Protein AF-A0A2T0SYQ5-F1 (afdb_monomer)

Organism: NCBI:txid1469603

Solvent-accessible surface area (backbone atoms only — not comparable to full-atom values): 5292 Å² total; per-residue (Å²): 134,86,67,86,49,45,34,37,33,46,30,86,87,78,72,41,77,43,77,44,59,75,76,46,78,71,37,50,60,45,49,51,48,41,43,69,75,60,68,23,70,67,52,51,50,54,38,45,76,72,69,50,64,65,79,74,46,73,48,74,56,79,84,60,78,91,69,67,53,82,81,38,54,57,63,46,59,51,60,62,65,68,74,78,124

Mean predicted aligned error: 8.31 Å

Radius of gyration: 14.22 Å; Cα contacts (8 Å, |Δi|>4): 83; chains: 1; bounding box: 29×28×38 Å

Secondary structure (DSSP, 8-state):
-----EEEEEETTTTEEEEE-TT-TTHHHHHHHHHHHTSSHHHHHHHHHTT--GGG-EEEE---GGG--TT-HHHHHHHHHTT--

pLDDT: mean 75.64, std 14.69, range [36.12, 96.12]

Structure (mmCIF, N/CA/C/O backbone):
data_AF-A0A2T0SYQ5-F1
#
_entry.id   AF-A0A2T0SYQ5-F1
#
loop_
_atom_site.group_PDB
_atom_site.id
_atom_site.type_symbol
_atom_site.label_atom_id
_atom_site.label_alt_id
_atom_site.label_comp_id
_atom_site.label_asym_id
_atom_site.label_entity_id
_atom_site.label_seq_id
_atom_site.pdbx_PDB_ins_code
_atom_site.Cartn_x
_atom_site.Cartn_y
_atom_site.Cartn_z
_atom_site.occupancy
_atom_site.B_iso_or_equiv
_atom_site.auth_seq_id
_atom_site.auth_comp_id
_atom_site.auth_asym_id
_atom_site.auth_atom_id
_atom_site.pdbx_PDB_model_num
ATOM 1 N N . MET A 1 1 ? -0.807 -18.148 -13.571 1.00 39.31 1 MET A N 1
ATOM 2 C CA . MET A 1 1 ? -0.823 -16.672 -13.621 1.00 39.31 1 MET A CA 1
ATOM 3 C C . MET A 1 1 ? 0.257 -16.176 -12.679 1.00 39.31 1 MET A C 1
ATOM 5 O O . MET A 1 1 ? 0.086 -16.275 -11.473 1.00 39.31 1 MET A O 1
ATOM 9 N N . THR A 1 2 ? 1.410 -15.785 -13.212 1.00 49.03 2 THR A N 1
ATOM 10 C CA . THR A 1 2 ? 2.525 -15.235 -12.432 1.00 49.03 2 THR A CA 1
ATOM 11 C C . THR A 1 2 ? 2.159 -13.818 -12.013 1.00 49.03 2 THR A C 1
ATOM 13 O O . THR A 1 2 ? 2.017 -12.917 -12.836 1.00 49.03 2 THR A O 1
ATOM 16 N N . ASP A 1 3 ? 1.887 -13.661 -10.725 1.00 58.19 3 ASP A N 1
ATOM 17 C CA . ASP A 1 3 ? 1.497 -12.400 -10.118 1.00 58.19 3 ASP A CA 1
ATOM 18 C C . ASP A 1 3 ? 2.736 -11.508 -10.009 1.00 58.19 3 ASP A C 1
ATOM 20 O O . ASP A 1 3 ? 3.521 -11.654 -9.084 1.00 58.19 3 ASP A O 1
ATOM 24 N N . ASN A 1 4 ? 2.966 -10.639 -10.993 1.00 65.00 4 ASN A N 1
ATOM 25 C CA . ASN A 1 4 ? 4.179 -9.813 -11.091 1.00 65.00 4 ASN A CA 1
ATOM 26 C C . ASN A 1 4 ? 4.002 -8.422 -10.454 1.00 65.00 4 ASN A C 1
ATOM 28 O O . ASN A 1 4 ? 4.665 -7.464 -10.849 1.00 65.00 4 ASN A O 1
ATOM 32 N N . LYS A 1 5 ? 3.067 -8.272 -9.511 1.00 70.88 5 LYS A N 1
ATOM 33 C CA . LYS A 1 5 ? 2.661 -6.965 -8.981 1.00 70.88 5 LYS A CA 1
ATOM 34 C C . LYS A 1 5 ? 3.105 -6.773 -7.535 1.00 70.88 5 LYS A C 1
ATOM 36 O O . LYS A 1 5 ? 3.013 -7.693 -6.722 1.00 70.88 5 LYS A O 1
ATOM 41 N N . LEU A 1 6 ? 3.539 -5.554 -7.198 1.00 78.94 6 LEU A N 1
ATOM 42 C CA . LEU A 1 6 ? 3.697 -5.158 -5.799 1.00 78.94 6 LEU A CA 1
ATOM 43 C C . LEU A 1 6 ? 2.323 -4.922 -5.194 1.00 78.94 6 LEU A C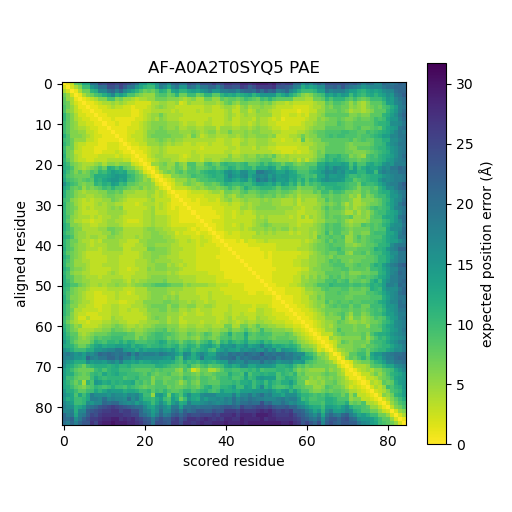 1
ATOM 45 O O . LEU A 1 6 ? 1.498 -4.188 -5.747 1.00 78.94 6 LEU A O 1
ATOM 49 N N . ARG A 1 7 ? 2.098 -5.528 -4.033 1.00 84.25 7 ARG A N 1
ATOM 50 C CA . ARG A 1 7 ? 0.855 -5.374 -3.287 1.00 84.25 7 ARG A CA 1
ATOM 51 C C . ARG A 1 7 ? 1.136 -4.932 -1.875 1.00 84.25 7 ARG A C 1
ATOM 53 O O . ARG A 1 7 ? 2.068 -5.425 -1.247 1.00 84.25 7 ARG A O 1
ATOM 60 N N . VAL A 1 8 ? 0.279 -4.069 -1.358 1.00 87.50 8 VAL A N 1
ATOM 61 C CA . VAL A 1 8 ? 0.270 -3.687 0.049 1.00 87.50 8 VAL A CA 1
ATOM 62 C C . VAL A 1 8 ? -1.119 -3.941 0.603 1.00 87.50 8 VAL A C 1
ATOM 64 O O . VAL A 1 8 ? -2.126 -3.566 0.004 1.00 87.50 8 VAL A O 1
ATOM 67 N N . LYS A 1 9 ? -1.177 -4.641 1.733 1.00 88.56 9 LYS A N 1
ATOM 68 C CA . LYS A 1 9 ? -2.425 -4.999 2.409 1.00 88.56 9 LYS A CA 1
ATOM 69 C C . LYS A 1 9 ? -2.265 -4.860 3.909 1.00 88.56 9 LYS A C 1
ATOM 71 O O . LYS A 1 9 ? -1.178 -5.098 4.431 1.00 88.56 9 LYS A O 1
ATOM 76 N N . TRP A 1 10 ? -3.351 -4.552 4.602 1.00 88.06 10 TRP A N 1
ATOM 77 C CA . TRP A 1 10 ? -3.348 -4.581 6.057 1.00 88.06 10 TRP A CA 1
ATOM 78 C C . TRP A 1 10 ? -3.058 -5.993 6.587 1.00 88.06 10 TRP A C 1
ATOM 80 O O . TRP A 1 10 ? -3.665 -6.985 6.164 1.00 88.06 10 TRP A O 1
ATOM 90 N N . SER A 1 11 ? -2.121 -6.095 7.523 1.00 87.06 11 SER A N 1
ATOM 91 C CA . SER A 1 11 ? -1.807 -7.315 8.252 1.00 87.06 11 SER A CA 1
ATOM 92 C C . SER A 1 11 ? -2.465 -7.272 9.619 1.00 87.06 11 SER A C 1
ATOM 94 O O . SER A 1 11 ? -2.079 -6.496 10.486 1.00 87.06 11 SER A O 1
ATOM 96 N N . LYS A 1 12 ? -3.409 -8.187 9.861 1.00 87.31 12 LYS A N 1
ATOM 97 C CA . LYS A 1 12 ? -4.010 -8.356 11.193 1.00 87.31 12 LYS A CA 1
ATOM 98 C C . LYS A 1 12 ? -2.979 -8.746 12.259 1.00 87.31 12 LYS A C 1
ATOM 100 O O . LYS A 1 12 ? -3.168 -8.419 13.423 1.00 87.31 12 LYS A O 1
ATOM 105 N N . ARG A 1 13 ? -1.913 -9.454 11.858 1.00 90.00 13 ARG A N 1
ATOM 106 C CA . ARG A 1 13 ? -0.858 -9.933 12.761 1.00 90.00 13 ARG A CA 1
ATOM 107 C C . ARG A 1 13 ? 0.065 -8.802 13.201 1.00 90.00 13 ARG A C 1
ATOM 109 O O . ARG A 1 13 ? 0.315 -8.667 14.388 1.00 90.00 13 ARG A O 1
ATOM 116 N N . GLU A 1 14 ? 0.531 -8.004 12.244 1.00 87.88 14 GLU A N 1
ATOM 117 C CA . GLU A 1 14 ? 1.453 -6.889 12.515 1.00 87.88 14 GLU A CA 1
ATOM 118 C C . GLU A 1 14 ? 0.711 -5.612 12.936 1.00 87.88 14 GLU A 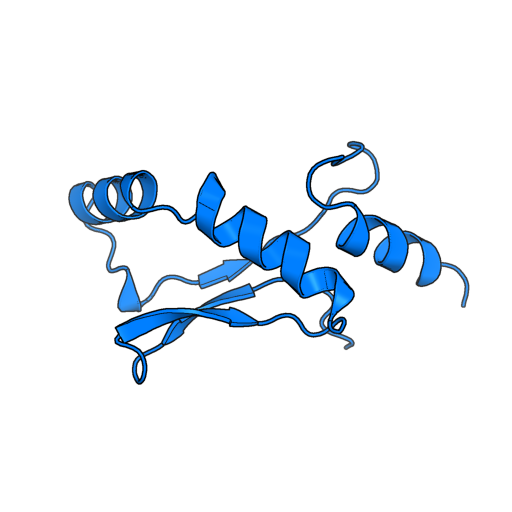C 1
ATOM 120 O O . GLU A 1 14 ? 1.332 -4.679 13.427 1.00 87.88 14 GLU A O 1
ATOM 125 N N . LYS A 1 15 ? -0.621 -5.575 12.753 1.00 86.81 15 LYS A N 1
ATOM 126 C CA . LYS A 1 15 ? -1.470 -4.383 12.914 1.00 86.81 15 LYS A CA 1
ATOM 127 C C . LYS A 1 15 ? -0.955 -3.189 12.100 1.00 86.81 15 LYS A C 1
ATOM 129 O O . LYS A 1 15 ? -1.007 -2.056 12.561 1.00 86.81 15 LYS A O 1
ATOM 134 N N . ASP A 1 16 ? -0.462 -3.477 10.898 1.00 87.19 16 ASP A N 1
ATOM 135 C CA . ASP A 1 16 ? 0.071 -2.487 9.964 1.00 87.19 16 ASP A CA 1
ATOM 136 C C . ASP A 1 16 ? -0.027 -2.996 8.517 1.00 87.19 16 ASP A C 1
ATOM 138 O O . ASP A 1 16 ? -0.263 -4.184 8.257 1.00 87.19 16 ASP A O 1
ATOM 142 N N . PHE A 1 17 ? 0.164 -2.105 7.552 1.00 88.00 17 PHE A N 1
ATOM 143 C CA . PHE A 1 17 ? 0.293 -2.441 6.147 1.00 88.00 17 PHE A CA 1
ATOM 144 C C . PHE A 1 17 ? 1.571 -3.240 5.877 1.00 88.00 17 PHE A C 1
ATOM 146 O O . PHE A 1 17 ? 2.685 -2.799 6.136 1.00 88.00 17 PHE A O 1
ATOM 153 N N . MET A 1 18 ? 1.402 -4.411 5.268 1.00 88.25 18 MET A N 1
ATOM 154 C CA . MET A 1 18 ? 2.487 -5.292 4.859 1.00 88.25 18 MET A CA 1
ATOM 155 C C . MET A 1 18 ? 2.557 -5.402 3.345 1.00 88.25 18 MET A C 1
ATOM 157 O O . MET A 1 18 ? 1.549 -5.567 2.651 1.00 88.25 18 MET A O 1
ATOM 161 N N . GLY A 1 19 ? 3.786 -5.331 2.847 1.00 85.62 19 GLY A N 1
ATOM 162 C CA . GLY A 1 19 ? 4.088 -5.445 1.436 1.00 85.62 19 GLY A CA 1
ATOM 163 C C . GLY A 1 19 ? 4.361 -6.878 1.022 1.00 85.62 19 GLY A C 1
ATOM 164 O O . GLY A 1 19 ? 5.049 -7.623 1.719 1.00 85.62 19 GLY A O 1
ATOM 165 N N . TYR A 1 20 ? 3.848 -7.252 -0.140 1.00 83.62 20 TYR A N 1
ATOM 166 C CA . TYR A 1 20 ? 4.153 -8.501 -0.809 1.00 83.62 20 TYR A CA 1
ATOM 167 C C . TYR A 1 20 ? 4.853 -8.206 -2.133 1.00 83.62 20 TYR A C 1
ATOM 169 O O . TYR A 1 20 ? 4.363 -7.419 -2.946 1.00 83.62 20 TYR A O 1
ATOM 177 N N . TYR A 1 21 ? 6.008 -8.841 -2.320 1.00 74.75 21 TYR A N 1
ATOM 178 C CA . TYR A 1 21 ? 6.875 -8.662 -3.474 1.00 74.75 21 TYR A CA 1
ATOM 179 C C . TYR A 1 21 ? 7.227 -10.038 -4.067 1.00 74.75 21 TYR A C 1
ATOM 181 O O . TYR A 1 21 ? 8.162 -10.703 -3.623 1.00 74.75 21 TYR A O 1
ATOM 189 N N . PRO A 1 22 ? 6.446 -10.515 -5.050 1.00 66.56 22 PRO A N 1
ATOM 190 C CA . PRO A 1 22 ? 6.610 -11.858 -5.614 1.00 66.56 22 PRO A CA 1
ATOM 191 C C . PRO A 1 22 ? 7.870 -12.021 -6.482 1.00 66.56 22 PRO A C 1
ATOM 193 O O . PRO A 1 22 ? 8.252 -13.141 -6.801 1.00 66.56 22 PRO A O 1
ATOM 196 N N . LEU A 1 23 ? 8.533 -10.920 -6.848 1.00 63.34 23 LEU A N 1
ATOM 197 C CA . LEU A 1 23 ? 9.609 -10.873 -7.847 1.00 63.34 23 LEU A CA 1
ATOM 198 C C . LEU A 1 23 ? 11.030 -10.873 -7.246 1.00 63.34 23 LEU A C 1
ATOM 200 O O . LEU A 1 23 ? 12.002 -10.533 -7.919 1.00 63.34 23 LEU A O 1
ATOM 204 N N . GLY A 1 24 ? 11.173 -11.260 -5.976 1.00 65.69 24 GLY A N 1
ATOM 205 C CA . GLY A 1 24 ? 12.473 -11.420 -5.317 1.00 65.69 24 GLY A CA 1
ATOM 206 C C . GLY A 1 24 ? 13.082 -10.126 -4.761 1.00 65.69 24 GLY A C 1
ATOM 207 O O . GLY A 1 24 ? 12.486 -9.049 -4.811 1.00 65.69 24 GLY A O 1
ATOM 208 N N . ILE A 1 25 ? 14.287 -10.253 -4.189 1.00 64.81 25 ILE A N 1
ATOM 209 C CA . ILE A 1 25 ? 14.950 -9.240 -3.339 1.00 64.81 25 ILE A CA 1
ATOM 210 C C . ILE A 1 25 ? 15.074 -7.871 -4.024 1.00 64.81 25 ILE A C 1
ATOM 212 O O . ILE A 1 25 ? 14.940 -6.850 -3.357 1.00 64.81 25 ILE A O 1
ATOM 216 N N . SER A 1 26 ? 15.264 -7.825 -5.344 1.00 65.38 26 SER A N 1
ATOM 217 C CA . SER A 1 26 ? 15.401 -6.569 -6.094 1.00 65.38 26 SER A CA 1
ATOM 218 C C . SER A 1 26 ? 14.155 -5.679 -6.009 1.00 65.38 26 SER A C 1
ATOM 220 O O . SER A 1 26 ? 14.281 -4.463 -5.918 1.00 65.38 26 SER A O 1
ATOM 222 N N . THR A 1 27 ? 12.961 -6.272 -5.925 1.00 70.19 27 THR A N 1
ATOM 223 C CA . THR A 1 27 ? 11.692 -5.527 -5.797 1.00 70.19 27 THR A CA 1
ATOM 224 C C . THR A 1 27 ? 11.392 -5.044 -4.374 1.00 70.19 27 THR A C 1
ATOM 226 O O . THR A 1 27 ? 1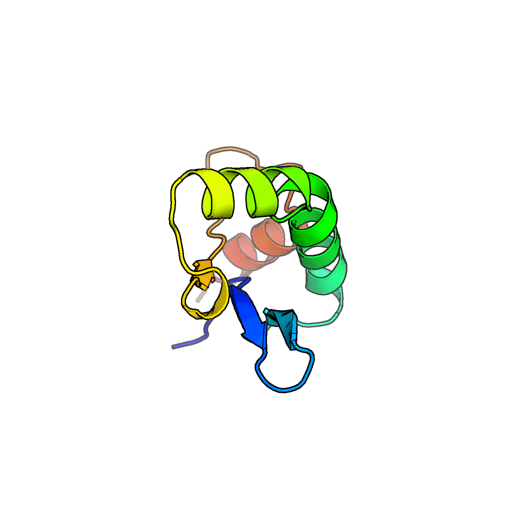0.432 -4.306 -4.148 1.00 70.19 27 THR A O 1
ATOM 229 N N . LYS A 1 28 ? 12.249 -5.387 -3.402 1.00 73.94 28 LYS A N 1
ATOM 230 C CA . LYS A 1 28 ? 12.174 -4.880 -2.024 1.00 73.94 28 LYS A CA 1
ATOM 231 C C . LYS A 1 28 ? 12.450 -3.375 -1.953 1.00 73.94 28 LYS A C 1
ATOM 233 O O . LYS A 1 28 ? 11.828 -2.691 -1.145 1.00 73.94 28 LYS A O 1
ATOM 238 N N . SER A 1 29 ? 13.346 -2.857 -2.794 1.00 75.81 29 SER A N 1
ATOM 239 C CA . SER A 1 29 ? 13.643 -1.418 -2.862 1.00 7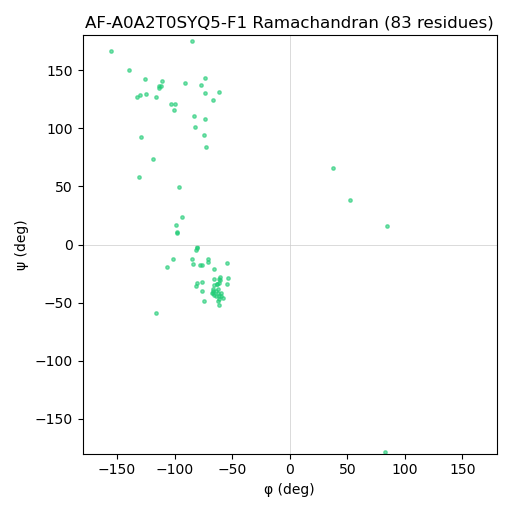5.81 29 SER A CA 1
ATOM 240 C C . SER A 1 29 ? 12.440 -0.619 -3.367 1.00 75.81 29 SER A C 1
ATOM 242 O O . SER A 1 29 ? 12.073 0.391 -2.768 1.00 75.81 29 SER A O 1
ATOM 244 N N . ASP A 1 30 ? 11.769 -1.128 -4.402 1.00 77.69 30 ASP A N 1
ATOM 245 C CA . ASP A 1 30 ? 10.532 -0.556 -4.945 1.00 77.69 30 ASP A CA 1
ATOM 246 C C . ASP A 1 30 ? 9.405 -0.574 -3.894 1.00 77.69 30 ASP A C 1
ATOM 248 O O . ASP A 1 30 ? 8.655 0.393 -3.747 1.00 77.69 30 ASP A O 1
ATOM 252 N N . LEU A 1 31 ? 9.328 -1.639 -3.088 1.00 80.94 31 LEU A N 1
ATOM 253 C CA . LEU A 1 31 ? 8.390 -1.715 -1.971 1.00 80.94 31 LEU A CA 1
ATOM 254 C C . LEU A 1 31 ? 8.713 -0.708 -0.854 1.00 80.94 31 LEU A C 1
ATOM 256 O O . LEU A 1 31 ? 7.804 -0.098 -0.295 1.00 80.94 31 LEU A O 1
ATOM 260 N N . HIS A 1 32 ? 9.991 -0.504 -0.533 1.00 81.25 32 HIS A N 1
ATOM 261 C CA . HIS A 1 32 ? 10.403 0.498 0.451 1.00 81.25 32 HIS A CA 1
ATOM 262 C C . HIS A 1 32 ? 10.027 1.915 -0.005 1.00 81.25 32 HIS A C 1
ATOM 264 O O . HIS A 1 32 ? 9.515 2.709 0.785 1.00 81.25 32 HIS A O 1
ATOM 270 N N . TYR A 1 33 ? 10.216 2.219 -1.294 1.00 81.31 33 TYR A N 1
ATOM 271 C CA . TYR A 1 33 ? 9.750 3.475 -1.879 1.00 81.31 33 TYR A CA 1
ATOM 272 C C . TYR A 1 33 ? 8.231 3.630 -1.747 1.00 81.31 33 TYR A C 1
ATOM 274 O O . TYR A 1 33 ? 7.760 4.694 -1.348 1.00 81.31 33 TYR A O 1
ATOM 282 N N . LEU A 1 34 ? 7.467 2.569 -2.025 1.00 83.25 34 LEU A N 1
ATOM 283 C CA . LEU A 1 34 ? 6.010 2.579 -1.910 1.00 83.25 34 LEU A CA 1
ATOM 284 C C . LEU A 1 34 ? 5.544 2.934 -0.491 1.00 83.25 34 LEU A C 1
ATOM 286 O O . LEU A 1 34 ? 4.674 3.788 -0.335 1.00 83.25 34 LEU A O 1
ATOM 290 N N . PHE A 1 35 ? 6.142 2.334 0.537 1.00 83.81 35 PHE A N 1
ATOM 291 C CA . PHE A 1 35 ? 5.800 2.641 1.928 1.00 83.81 35 PHE A CA 1
ATOM 292 C C . PHE A 1 35 ? 6.205 4.050 2.350 1.00 83.81 35 PHE A C 1
ATOM 294 O O . PHE A 1 35 ? 5.432 4.735 3.009 1.00 83.81 35 PHE A O 1
ATOM 301 N N . TRP A 1 36 ? 7.391 4.508 1.953 1.00 82.19 36 TRP A N 1
ATOM 302 C CA . TRP A 1 36 ? 7.874 5.819 2.381 1.00 82.19 36 TRP A CA 1
ATOM 303 C C . TRP A 1 36 ? 7.188 6.972 1.636 1.00 82.19 36 TRP A C 1
ATOM 305 O O . TRP A 1 36 ? 6.902 8.016 2.217 1.00 82.19 36 TRP A O 1
ATOM 315 N N . LYS A 1 37 ? 6.945 6.833 0.332 1.00 82.12 37 LYS A N 1
ATOM 316 C CA . LYS A 1 37 ? 6.520 7.963 -0.509 1.00 82.12 37 LYS A CA 1
ATOM 317 C C . LYS A 1 37 ? 5.059 7.942 -0.918 1.00 82.12 37 LYS A C 1
ATOM 319 O O . LYS A 1 37 ? 4.569 8.987 -1.328 1.00 82.12 37 LYS A O 1
ATOM 324 N N . VAL A 1 38 ? 4.390 6.794 -0.849 1.00 82.50 38 VAL A N 1
ATOM 325 C CA . VAL A 1 38 ? 3.000 6.665 -1.304 1.00 82.50 38 VAL A CA 1
ATOM 326 C C . VAL A 1 38 ? 2.089 6.315 -0.137 1.00 82.50 38 VAL A C 1
ATOM 328 O O . VAL A 1 38 ? 1.196 7.085 0.170 1.00 82.50 38 VAL A O 1
ATOM 331 N N . ILE A 1 39 ? 2.327 5.192 0.545 1.00 85.50 39 ILE A N 1
ATOM 332 C CA . ILE A 1 39 ? 1.488 4.700 1.655 1.00 85.50 39 ILE A CA 1
ATOM 333 C C . ILE A 1 39 ? 2.084 5.144 2.999 1.00 85.50 39 ILE A C 1
ATOM 335 O O . ILE A 1 39 ? 2.310 4.337 3.909 1.00 85.50 39 ILE A O 1
ATOM 339 N N . ASN A 1 40 ? 2.384 6.439 3.081 1.00 86.62 40 ASN A N 1
ATOM 340 C CA . ASN A 1 40 ? 2.950 7.085 4.259 1.00 86.62 40 ASN A CA 1
ATOM 341 C C . ASN A 1 40 ? 1.857 7.494 5.260 1.00 86.62 40 ASN A C 1
ATOM 343 O O . ASN A 1 40 ? 0.663 7.346 4.991 1.00 86.62 40 ASN A O 1
ATOM 347 N N . ASP A 1 41 ? 2.274 8.006 6.415 1.00 88.50 41 ASP A N 1
ATOM 348 C CA . ASP A 1 41 ? 1.359 8.379 7.498 1.00 88.50 41 ASP A CA 1
ATOM 349 C C . ASP A 1 41 ? 0.394 9.502 7.101 1.00 88.50 41 ASP A C 1
ATOM 351 O O . ASP A 1 41 ? -0.769 9.465 7.497 1.00 88.50 41 ASP A O 1
ATOM 355 N N . ASP A 1 42 ? 0.831 10.439 6.254 1.00 91.12 42 ASP A N 1
ATOM 356 C 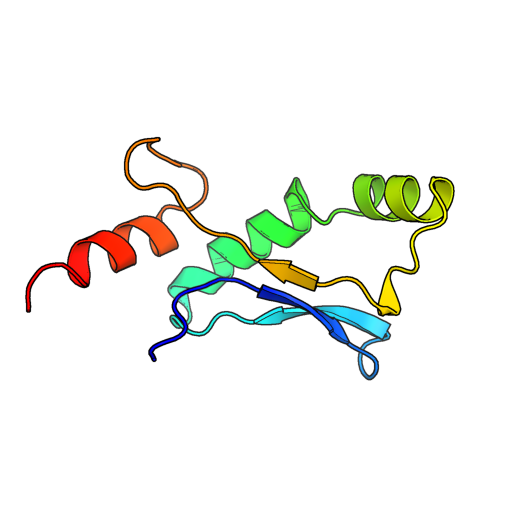CA . ASP A 1 42 ? -0.019 11.526 5.758 1.00 91.12 42 ASP A CA 1
ATOM 357 C C . ASP A 1 42 ? -1.202 10.984 4.946 1.00 91.12 42 ASP A C 1
ATOM 359 O O . ASP A 1 42 ? -2.350 11.333 5.221 1.00 91.12 42 ASP A O 1
ATOM 363 N N . LEU A 1 43 ? -0.947 10.074 3.995 1.00 89.62 43 LEU A N 1
ATOM 364 C CA . LEU A 1 43 ? -2.014 9.447 3.212 1.00 89.62 43 LEU A CA 1
ATOM 365 C C . LEU A 1 43 ? -2.939 8.610 4.103 1.00 89.62 43 LEU A C 1
ATOM 367 O O . LEU A 1 43 ? -4.152 8.606 3.904 1.00 89.62 43 LEU A O 1
ATOM 371 N N . ARG A 1 44 ? -2.386 7.878 5.076 1.00 89.25 44 ARG A N 1
ATOM 372 C CA . ARG A 1 44 ? -3.188 7.056 5.999 1.00 89.25 44 ARG A CA 1
ATOM 373 C C . ARG A 1 44 ? -4.143 7.926 6.806 1.00 89.25 44 ARG A C 1
ATOM 375 O O . ARG A 1 44 ? -5.332 7.627 6.845 1.00 89.25 44 ARG A O 1
ATOM 382 N N . LYS A 1 45 ? -3.633 9.023 7.364 1.00 92.56 45 LYS A N 1
ATOM 383 C CA . LYS A 1 45 ? -4.428 9.991 8.114 1.00 92.56 45 LYS A CA 1
ATOM 384 C C . LYS A 1 45 ? -5.506 10.626 7.239 1.00 92.56 45 LYS A C 1
ATOM 386 O O . LYS A 1 45 ? -6.657 10.694 7.648 1.00 92.56 45 LYS A O 1
ATOM 391 N N . GLU A 1 46 ? -5.163 11.018 6.013 1.00 94.00 46 GLU A N 1
ATOM 392 C CA . GLU A 1 46 ? -6.131 11.564 5.057 1.00 94.00 46 GLU A CA 1
ATOM 393 C C . GLU A 1 46 ? -7.259 10.564 4.744 1.00 94.00 46 GLU A C 1
ATOM 395 O O . GLU A 1 46 ? -8.431 10.935 4.662 1.00 94.00 46 GLU A O 1
ATOM 400 N N . LEU A 1 47 ? -6.930 9.282 4.568 1.00 90.81 47 LEU A N 1
ATOM 401 C CA . LEU A 1 47 ? -7.920 8.233 4.320 1.00 90.81 47 LEU A CA 1
ATOM 402 C C . LEU A 1 47 ? -8.827 8.010 5.539 1.00 90.81 47 LEU A C 1
ATOM 404 O O . LEU A 1 47 ? -10.041 7.891 5.374 1.00 90.81 47 LEU A O 1
ATOM 408 N N . GLU A 1 48 ? -8.274 8.005 6.749 1.00 92.31 48 GLU A N 1
ATOM 409 C CA . GLU A 1 48 ? -9.062 7.910 7.984 1.00 92.31 48 GLU A CA 1
ATOM 410 C C . GLU A 1 48 ? -9.986 9.119 8.172 1.00 92.31 48 GLU A C 1
ATOM 412 O O . GLU A 1 48 ? -11.168 8.944 8.461 1.00 92.31 48 GLU A O 1
ATOM 417 N N . GLU A 1 49 ? -9.493 10.340 7.934 1.00 96.12 49 GLU A N 1
ATOM 418 C CA . GLU A 1 49 ? -10.288 11.577 7.995 1.00 96.12 49 GLU A CA 1
ATOM 419 C C . GLU A 1 49 ? -11.447 11.573 6.987 1.00 96.12 49 GLU A C 1
ATOM 421 O O . GLU A 1 49 ? -12.516 12.126 7.247 1.00 96.12 49 GLU A O 1
ATOM 426 N N . ARG A 1 50 ? -11.265 10.899 5.848 1.00 95.06 50 ARG A N 1
ATOM 427 C CA . ARG A 1 50 ? -12.310 10.678 4.838 1.00 95.06 50 ARG A CA 1
ATOM 428 C C . ARG A 1 50 ? -13.265 9.526 5.187 1.00 95.06 50 ARG A C 1
ATOM 430 O O . ARG A 1 50 ? -14.199 9.277 4.425 1.00 95.06 50 ARG A O 1
ATOM 437 N N . GLY A 1 51 ? -13.053 8.831 6.305 1.00 94.75 51 GLY A N 1
ATOM 438 C CA . GLY A 1 51 ? -13.900 7.739 6.789 1.00 94.75 51 GLY A CA 1
ATOM 439 C C . GLY A 1 51 ? -13.591 6.365 6.188 1.00 94.75 51 GLY A C 1
ATOM 440 O O . GLY A 1 51 ? -14.425 5.464 6.284 1.00 94.75 51 GLY A O 1
ATOM 441 N N . TYR A 1 52 ? -12.428 6.178 5.555 1.00 91.69 52 TYR A N 1
ATOM 442 C CA . TYR A 1 52 ? -12.014 4.861 5.067 1.00 91.69 52 TYR A CA 1
ATOM 443 C C . TYR A 1 52 ? -11.503 3.979 6.210 1.00 91.69 52 TYR A C 1
ATOM 445 O O . TYR A 1 52 ? -10.691 4.400 7.030 1.00 91.69 52 TYR A O 1
ATOM 453 N N . ASP A 1 53 ? -11.908 2.708 6.211 1.00 92.31 53 ASP A N 1
ATOM 454 C CA . ASP A 1 53 ? -11.346 1.696 7.106 1.00 92.31 53 ASP A CA 1
ATOM 455 C C . ASP A 1 53 ? -10.038 1.142 6.522 1.00 92.31 53 ASP A C 1
ATOM 457 O O . ASP A 1 53 ? -10.054 0.272 5.640 1.00 92.31 53 ASP A O 1
ATOM 461 N N . LEU A 1 54 ? -8.901 1.615 7.047 1.00 88.19 54 LEU A N 1
ATOM 462 C CA . LEU A 1 54 ? -7.561 1.183 6.631 1.00 88.19 54 LEU A CA 1
ATOM 463 C C . LEU A 1 54 ? -7.372 -0.339 6.687 1.00 88.19 54 LEU A C 1
ATOM 465 O O . LEU A 1 54 ? -6.623 -0.896 5.881 1.00 88.19 54 LEU A O 1
ATOM 469 N N . THR A 1 55 ? -8.076 -1.036 7.585 1.00 90.94 55 THR A N 1
ATOM 470 C CA . THR A 1 55 ? -7.930 -2.485 7.775 1.00 90.94 55 THR A CA 1
ATOM 471 C C . THR A 1 55 ? -8.494 -3.309 6.617 1.00 90.94 55 THR A C 1
ATOM 473 O O . THR A 1 55 ? -8.178 -4.496 6.471 1.00 90.94 55 THR A O 1
ATOM 476 N N . THR A 1 56 ? -9.301 -2.675 5.765 1.00 88.94 56 THR A N 1
ATOM 477 C CA . THR A 1 56 ? -9.931 -3.293 4.592 1.00 88.94 56 THR A CA 1
ATOM 478 C C . THR A 1 56 ? -9.224 -2.946 3.282 1.00 88.94 56 THR A C 1
ATOM 480 O O . THR A 1 56 ? -9.459 -3.607 2.263 1.00 88.94 56 THR A O 1
ATOM 483 N N . LEU A 1 57 ? -8.325 -1.955 3.299 1.00 86.12 57 LEU A N 1
ATOM 484 C CA . LEU A 1 57 ? -7.693 -1.426 2.096 1.00 86.12 57 LEU A CA 1
ATOM 485 C C . LEU A 1 57 ? -6.646 -2.380 1.511 1.00 86.12 57 LEU A C 1
ATOM 487 O O . LEU A 1 57 ? -5.878 -3.055 2.208 1.00 86.12 57 LEU A O 1
ATOM 491 N N . LYS A 1 58 ? -6.608 -2.400 0.177 1.00 86.50 58 LYS A N 1
ATOM 492 C CA . LYS A 1 58 ? -5.633 -3.135 -0.629 1.00 86.50 58 LYS A CA 1
ATOM 493 C C . LYS A 1 58 ? -5.104 -2.207 -1.708 1.00 86.50 58 LYS A C 1
ATOM 495 O O . LYS A 1 58 ? -5.883 -1.650 -2.476 1.00 86.50 58 LYS A O 1
ATOM 500 N N . PHE A 1 59 ? -3.788 -2.095 -1.785 1.00 84.00 59 PHE A N 1
ATOM 501 C CA . PHE A 1 59 ? -3.100 -1.312 -2.799 1.00 84.00 59 PHE A CA 1
ATOM 502 C C . PHE A 1 59 ? -2.341 -2.248 -3.728 1.00 84.00 59 PHE A C 1
ATOM 504 O O . PHE A 1 59 ? -1.682 -3.193 -3.285 1.00 84.00 59 PHE A O 1
ATOM 511 N N . GLU A 1 60 ? -2.424 -1.972 -5.021 1.00 83.12 60 GLU A N 1
ATOM 512 C CA . GLU A 1 60 ? -1.689 -2.688 -6.052 1.00 83.12 60 GLU A CA 1
ATOM 513 C C . GLU A 1 60 ? -0.987 -1.674 -6.947 1.00 83.12 60 GLU A C 1
ATOM 515 O O . GLU A 1 60 ? -1.609 -0.735 -7.444 1.00 83.12 60 GLU A O 1
ATOM 520 N N . VAL A 1 61 ? 0.313 -1.867 -7.153 1.00 77.62 61 VAL A N 1
ATOM 521 C CA . VAL A 1 61 ? 1.096 -1.027 -8.058 1.00 77.62 61 VAL A CA 1
ATOM 522 C C . VAL A 1 61 ? 1.256 -1.760 -9.373 1.00 77.62 61 VAL A C 1
ATOM 524 O O . VAL A 1 61 ? 1.817 -2.856 -9.429 1.00 77.62 61 VAL A O 1
ATOM 527 N N . THR A 1 62 ? 0.780 -1.119 -10.436 1.00 72.00 62 THR A N 1
ATOM 528 C CA . THR A 1 62 ? 1.055 -1.525 -11.812 1.00 72.00 62 THR A CA 1
ATOM 529 C C . THR A 1 62 ? 1.892 -0.439 -12.465 1.00 72.00 62 THR A C 1
ATOM 531 O O . THR A 1 62 ? 1.623 0.751 -12.306 1.00 72.00 62 THR A O 1
ATOM 534 N N . VAL A 1 63 ? 2.933 -0.858 -13.168 1.00 70.38 63 VAL A N 1
ATOM 535 C CA . VAL A 1 63 ? 3.904 0.035 -13.784 1.00 70.38 63 VAL A CA 1
ATOM 536 C C . VAL A 1 63 ? 3.595 0.097 -15.270 1.00 70.38 63 VAL A C 1
ATOM 538 O O . VAL A 1 63 ? 3.567 -0.936 -15.931 1.00 70.38 63 VAL A O 1
ATOM 541 N N . ASP A 1 64 ? 3.322 1.294 -15.783 1.00 69.56 64 ASP A N 1
ATOM 542 C CA . ASP A 1 64 ? 3.122 1.508 -17.215 1.00 69.56 64 ASP A CA 1
ATOM 543 C C . ASP A 1 64 ? 4.495 1.675 -17.890 1.00 69.56 64 ASP A C 1
ATOM 545 O O . ASP A 1 64 ? 5.167 2.688 -17.655 1.00 69.56 64 ASP A O 1
ATOM 549 N N . PRO A 1 65 ? 4.945 0.708 -18.714 1.00 64.75 65 PRO A N 1
ATOM 550 C CA . PRO A 1 65 ? 6.274 0.743 -19.315 1.00 64.75 65 PRO A CA 1
ATOM 551 C C . PRO A 1 65 ? 6.444 1.902 -20.307 1.00 64.75 65 PRO A C 1
ATOM 553 O O . PRO A 1 65 ? 7.568 2.340 -20.550 1.00 64.75 65 PRO A O 1
ATOM 556 N N . THR A 1 66 ? 5.347 2.449 -20.841 1.00 66.06 66 THR A N 1
ATOM 557 C CA . THR A 1 66 ? 5.384 3.570 -21.793 1.00 66.06 66 THR A CA 1
ATOM 558 C C . THR A 1 66 ? 5.667 4.914 -21.121 1.00 66.06 66 THR A C 1
ATOM 560 O O . THR A 1 66 ? 6.098 5.857 -21.782 1.00 66.06 66 THR A O 1
ATOM 563 N N . LYS A 1 67 ? 5.485 5.008 -19.796 1.00 64.12 67 LYS A N 1
ATOM 564 C CA . LYS A 1 67 ? 5.584 6.265 -19.037 1.00 64.12 67 LYS A CA 1
ATOM 565 C C . LYS A 1 67 ? 6.928 6.486 -18.340 1.00 64.12 67 LYS A C 1
ATOM 567 O O . LYS A 1 67 ? 7.017 7.391 -17.519 1.00 64.12 67 LYS A O 1
ATOM 572 N N . ARG A 1 68 ? 7.954 5.671 -18.641 1.00 55.72 68 ARG A N 1
ATOM 573 C CA . ARG A 1 68 ? 9.283 5.687 -17.983 1.00 55.72 68 ARG A CA 1
ATOM 574 C C . ARG A 1 68 ? 9.21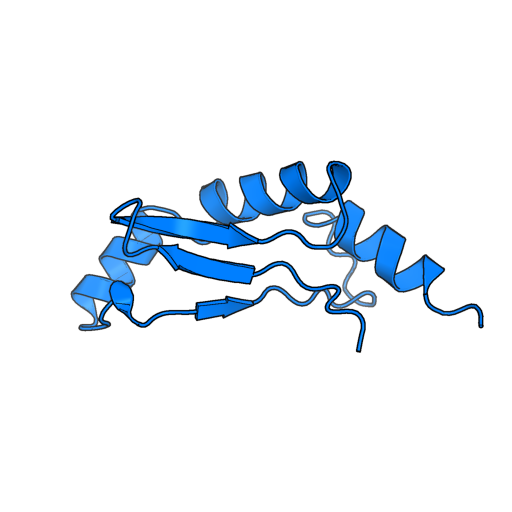3 5.964 -16.469 1.00 55.72 68 ARG A C 1
ATOM 576 O O . ARG A 1 68 ? 9.653 7.012 -16.001 1.00 55.72 68 ARG A O 1
ATOM 583 N N . PRO A 1 69 ? 8.625 5.067 -15.671 1.00 61.94 69 PRO A N 1
ATOM 584 C CA . PRO A 1 69 ? 8.604 5.245 -14.227 1.00 61.94 69 PRO A CA 1
ATOM 585 C C . PRO A 1 69 ? 9.995 4.993 -13.629 1.00 61.94 69 PRO A C 1
ATOM 587 O O . PRO A 1 69 ? 10.264 3.929 -13.080 1.00 61.94 69 PRO A O 1
ATOM 590 N N . A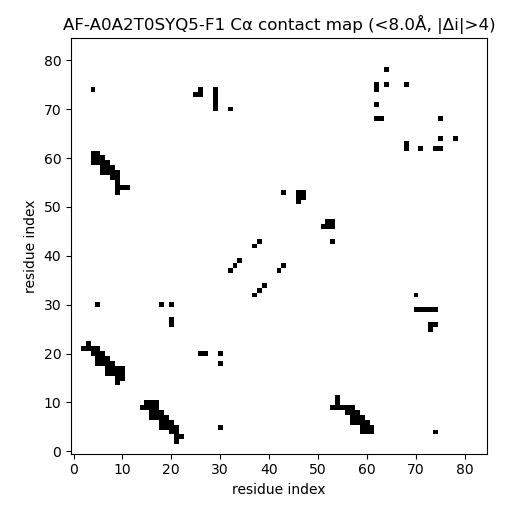SP A 1 70 ? 10.858 6.012 -13.650 1.00 64.25 70 ASP A N 1
ATOM 591 C CA . ASP A 1 70 ? 12.194 6.006 -13.022 1.00 64.25 70 ASP A CA 1
ATOM 592 C C . ASP A 1 70 ? 12.154 5.637 -11.522 1.00 64.25 70 ASP A C 1
ATOM 594 O O . ASP A 1 70 ? 13.165 5.298 -10.913 1.00 64.25 70 ASP A O 1
ATOM 598 N N . ARG A 1 71 ? 10.961 5.698 -10.917 1.00 66.44 71 ARG A N 1
ATOM 599 C CA . ARG A 1 71 ? 10.673 5.418 -9.504 1.00 66.44 71 ARG A CA 1
ATOM 600 C C . ARG A 1 71 ? 10.459 3.933 -9.183 1.00 66.44 71 ARG A C 1
ATOM 602 O O . ARG A 1 71 ? 10.523 3.580 -8.013 1.00 66.44 71 ARG A O 1
ATOM 609 N N . PHE A 1 72 ? 10.205 3.089 -10.188 1.00 69.00 72 PHE A N 1
ATOM 610 C CA . PHE A 1 72 ? 10.026 1.635 -10.033 1.00 69.00 72 PHE A CA 1
ATOM 611 C C . PHE A 1 72 ? 10.879 0.856 -11.051 1.00 69.00 72 PHE A C 1
ATOM 613 O O . PHE A 1 72 ? 10.349 0.109 -11.885 1.00 69.00 72 PHE A O 1
ATOM 620 N N . PRO A 1 73 ? 12.210 1.054 -11.041 1.00 65.56 73 PRO A N 1
ATOM 621 C CA . PRO A 1 73 ? 13.095 0.545 -12.083 1.00 65.56 73 PRO A CA 1
ATOM 622 C C . PRO A 1 73 ? 13.153 -0.988 -12.117 1.00 65.56 73 PRO A C 1
ATOM 624 O O . PRO A 1 73 ? 13.333 -1.571 -13.187 1.00 65.56 73 PRO A O 1
ATOM 627 N N . THR A 1 74 ? 12.967 -1.665 -10.976 1.00 67.25 74 THR A N 1
ATOM 628 C CA . THR A 1 74 ? 13.072 -3.132 -10.924 1.00 67.25 74 THR A CA 1
ATOM 629 C C . THR A 1 74 ? 11.807 -3.830 -11.418 1.00 67.25 74 THR A C 1
ATOM 631 O O . THR A 1 74 ? 11.902 -4.866 -12.079 1.00 67.25 74 THR A O 1
ATOM 634 N N . LEU A 1 75 ? 10.634 -3.229 -11.196 1.00 67.94 75 LEU A N 1
ATOM 635 C CA . LEU A 1 75 ? 9.375 -3.679 -11.797 1.00 67.94 75 LEU A CA 1
ATOM 636 C C . LEU A 1 75 ? 9.349 -3.499 -13.326 1.00 67.94 75 LEU A C 1
ATOM 638 O O . LEU A 1 75 ? 8.865 -4.375 -14.042 1.00 67.94 75 LEU A O 1
ATOM 642 N N . LEU A 1 76 ? 9.917 -2.400 -13.833 1.00 64.31 76 LEU A N 1
ATOM 643 C CA . LEU A 1 76 ? 10.080 -2.129 -15.270 1.00 64.31 76 LEU A CA 1
ATOM 644 C C . LEU A 1 76 ? 10.952 -3.175 -15.974 1.00 64.31 76 LEU A C 1
ATOM 646 O O . LEU A 1 76 ? 10.531 -3.751 -16.976 1.00 64.31 76 LEU A O 1
ATOM 650 N N . ALA A 1 77 ? 12.149 -3.437 -15.434 1.00 61.22 77 ALA A N 1
ATOM 651 C CA . ALA A 1 77 ? 13.127 -4.353 -16.028 1.00 61.22 77 ALA A CA 1
ATOM 652 C C . ALA A 1 77 ? 12.598 -5.796 -16.161 1.00 61.22 77 ALA A C 1
ATOM 654 O O . ALA A 1 77 ? 12.999 -6.548 -17.049 1.00 61.22 77 ALA A O 1
ATOM 655 N N . GLN A 1 78 ? 11.673 -6.190 -15.284 1.00 59.31 78 GLN A N 1
ATOM 656 C CA . GLN A 1 78 ? 11.018 -7.498 -15.314 1.00 59.31 78 GLN A CA 1
ATOM 657 C C . GLN A 1 78 ? 9.859 -7.543 -16.325 1.00 59.31 78 GLN A C 1
ATOM 659 O O . GLN A 1 78 ? 9.678 -8.559 -16.996 1.00 59.31 78 GLN A O 1
ATOM 664 N N . SER A 1 79 ? 9.114 -6.442 -16.499 1.00 56.59 79 SER A N 1
ATOM 665 C CA . SER A 1 79 ? 8.052 -6.345 -17.514 1.00 56.59 79 SER A CA 1
ATOM 666 C C . SER A 1 79 ? 8.594 -6.474 -18.940 1.00 56.59 79 SER A C 1
ATOM 668 O O . SER A 1 79 ? 7.918 -7.035 -19.798 1.00 56.59 79 SER A O 1
ATOM 670 N N . THR A 1 80 ? 9.807 -5.981 -19.204 1.00 52.78 80 THR A N 1
ATOM 671 C CA . THR A 1 80 ? 10.461 -6.085 -20.520 1.00 52.78 80 THR A CA 1
ATOM 672 C C . THR A 1 80 ? 11.028 -7.480 -20.790 1.00 52.78 80 THR A C 1
ATOM 674 O O . THR A 1 80 ? 10.986 -7.947 -21.924 1.00 52.78 80 THR A O 1
ATOM 677 N N . ASN A 1 81 ? 11.493 -8.190 -19.756 1.00 51.19 81 ASN A N 1
ATOM 678 C CA . ASN A 1 81 ? 12.045 -9.546 -19.892 1.00 51.19 81 ASN A CA 1
ATOM 679 C C . ASN A 1 81 ? 10.970 -10.639 -20.040 1.00 51.19 81 ASN A C 1
ATOM 681 O O . ASN A 1 81 ? 11.274 -11.739 -20.495 1.00 51.19 81 ASN A O 1
ATOM 685 N N . GLY A 1 82 ? 9.713 -10.348 -19.689 1.00 47.06 82 GLY A N 1
ATOM 686 C CA . GLY A 1 82 ? 8.573 -11.250 -19.889 1.00 47.06 82 GLY A CA 1
ATOM 687 C C . GLY A 1 82 ? 7.972 -11.236 -21.300 1.00 47.06 82 GLY A C 1
ATOM 688 O O . GLY A 1 82 ? 7.073 -12.027 -21.561 1.00 47.06 82 GLY A O 1
ATOM 689 N N . SER A 1 83 ? 8.443 -10.362 -22.201 1.00 43.50 83 SER A N 1
ATOM 690 C CA . SER A 1 83 ? 7.869 -10.179 -23.546 1.00 43.50 83 SER A CA 1
ATOM 691 C C . SER A 1 83 ? 8.599 -10.942 -24.665 1.00 43.50 83 SER A C 1
ATOM 693 O O . SER A 1 83 ? 8.295 -10.727 -25.834 1.00 43.50 83 SER A O 1
ATOM 695 N N . ASN A 1 84 ? 9.531 -11.839 -24.320 1.00 39.75 84 ASN A N 1
ATOM 696 C 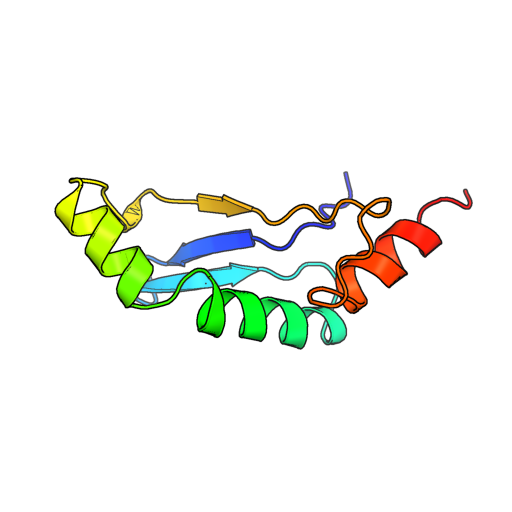CA . ASN A 1 84 ? 10.157 -12.789 -25.246 1.00 39.75 84 ASN A CA 1
ATOM 697 C C . ASN A 1 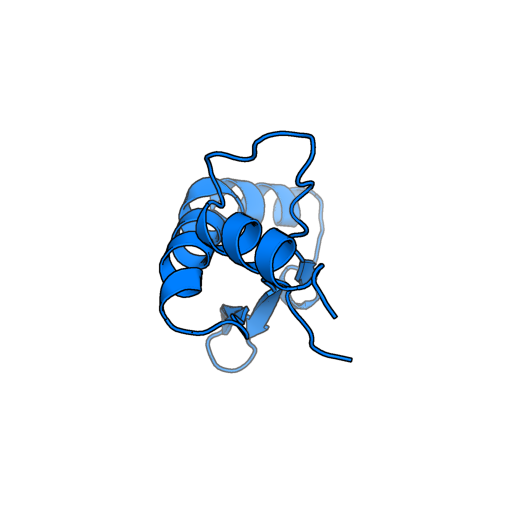84 ? 9.863 -14.229 -24.796 1.00 39.75 84 ASN A C 1
ATOM 699 O O . ASN A 1 84 ? 10.742 -14.900 -24.255 1.00 39.75 84 ASN A O 1
ATOM 703 N N . ARG A 1 85 ? 8.627 -14.694 -24.998 1.00 36.12 85 ARG A N 1
ATOM 704 C CA . ARG A 1 85 ? 8.284 -16.113 -25.179 1.00 36.12 85 ARG A CA 1
ATOM 705 C C . ARG A 1 85 ? 7.057 -16.238 -26.063 1.00 36.12 85 ARG A C 1
ATOM 707 O O . ARG A 1 85 ? 6.098 -15.479 -25.814 1.00 36.12 85 ARG A O 1
#

Nearest PDB structures (foldseek):
  5hl7-assembly1_W  TM=3.113E-01  e=1.074E+00  Staphylococcus aureus subsp. aureus NCTC 8325
  7m4w-assembly1_Y  TM=3.019E-01  e=2.213E+00  Acinetobacter baumannii AB0057
  8aye-assembly1_y  TM=3.003E-01  e=3.073E+00  Escherichia coli
  6cn7-assembly1_C  TM=3.101E-01  e=7.215E+00  Klebsiella pneumoniae
  6cn7-assembly1_A  TM=3.142E-01  e=9.383E+00  Klebsiella pneumoniae

Foldseek 3Di:
DQPQKWKWAQDPVVRGIDIDGSPDDVQVQLVVCCDPPPVDPVVVVVCVVVVHDRNGDMDIDDDDLVVPPVSRVVSNVVVVVVPPD

Sequence (85 aa):
MTDNKLRVKWSKREKDFMGYYPLGISTKSDLHYLFWKVINDDLRKELEERGYDLTTLKFEVTVDPTKRPDRFPTLLAQSTNGSNR